Protein AF-A0A355H8L1-F1 (afdb_monomer_lite)

Radius of gyration: 17.01 Å; chains: 1; bounding box: 38×35×44 Å

Foldseek 3Di:
DVVVLVVLVVVLVVLVVQLVVCVVVVVLVSVLVSVLVSLVSVLVSLVVPADPDDDLLSVLQSQLSVLQSVLSNQCSDPDPSPVVSVVSNVSSVVSNVVSCVVDDDDDPDCVVVVVVCVVVVVVVVVVD

Structure (mmCIF, N/CA/C/O backbone):
data_AF-A0A355H8L1-F1
#
_entry.id   AF-A0A355H8L1-F1
#
loop_
_atom_site.group_PDB
_atom_site.id
_atom_site.type_symbol
_atom_site.label_atom_id
_atom_site.label_alt_id
_atom_site.label_comp_id
_atom_site.label_asym_id
_atom_site.label_entity_id
_atom_site.label_seq_id
_atom_site.pdbx_PDB_ins_code
_atom_site.Cartn_x
_atom_site.Cartn_y
_atom_site.Cartn_z
_atom_site.occupancy
_atom_site.B_iso_or_equiv
_atom_site.auth_seq_id
_atom_site.auth_comp_id
_atom_site.auth_asym_id
_atom_site.auth_atom_id
_atom_site.pdbx_PDB_model_num
ATOM 1 N N . MET A 1 1 ? 4.258 -21.591 -8.354 1.00 66.19 1 MET A N 1
ATOM 2 C CA . MET A 1 1 ? 3.829 -20.289 -8.908 1.00 66.19 1 MET A CA 1
ATOM 3 C C . MET A 1 1 ? 2.312 -20.104 -9.027 1.00 66.19 1 MET A C 1
ATOM 5 O O . MET A 1 1 ? 1.761 -19.384 -8.209 1.00 66.19 1 MET A O 1
ATOM 9 N N . LYS A 1 2 ? 1.583 -20.734 -9.973 1.00 79.25 2 LYS A N 1
ATOM 10 C CA . LYS A 1 2 ? 0.127 -20.463 -10.132 1.00 79.25 2 LYS A CA 1
ATOM 11 C C . LYS A 1 2 ? -0.707 -20.802 -8.886 1.00 79.25 2 LYS A C 1
ATOM 13 O O . LYS A 1 2 ? -1.568 -20.020 -8.507 1.00 79.25 2 LYS A O 1
ATOM 18 N N . PHE A 1 3 ? -0.432 -21.936 -8.238 1.00 85.25 3 PHE A N 1
ATOM 19 C CA . PHE A 1 3 ? -1.151 -22.348 -7.026 1.00 85.25 3 PHE A CA 1
ATOM 20 C C . PHE A 1 3 ? -0.877 -21.424 -5.827 1.00 85.25 3 PHE A C 1
ATOM 22 O O . PHE A 1 3 ? -1.809 -21.034 -5.134 1.00 85.25 3 PHE A O 1
ATOM 29 N N . GLU A 1 4 ? 0.378 -21.012 -5.623 1.00 89.19 4 GLU A N 1
ATOM 30 C CA . GLU A 1 4 ? 0.767 -20.090 -4.541 1.00 89.19 4 GLU A CA 1
ATOM 31 C C . GLU A 1 4 ? 0.120 -18.715 -4.707 1.00 89.19 4 GLU A C 1
ATOM 33 O O . GLU A 1 4 ? -0.406 -18.168 -3.744 1.00 89.19 4 GLU A O 1
ATOM 38 N N . ILE A 1 5 ? 0.0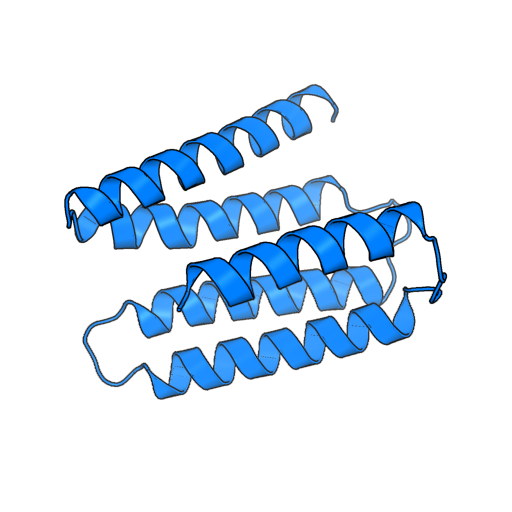77 -18.188 -5.934 1.00 90.81 5 ILE A N 1
ATOM 39 C CA . ILE A 1 5 ? -0.597 -16.921 -6.243 1.00 90.81 5 ILE A CA 1
ATOM 40 C C . ILE A 1 5 ? -2.093 -17.007 -5.939 1.00 90.81 5 ILE A C 1
ATOM 42 O O . ILE A 1 5 ? -2.648 -16.097 -5.323 1.00 90.81 5 ILE A O 1
ATOM 46 N N . VAL A 1 6 ? -2.755 -18.099 -6.336 1.00 93.31 6 VAL A N 1
ATOM 47 C CA . VAL A 1 6 ? -4.181 -18.309 -6.036 1.00 93.31 6 VAL A CA 1
ATOM 48 C C . VAL A 1 6 ? -4.401 -18.393 -4.527 1.00 93.31 6 VAL A C 1
ATOM 50 O O . VAL A 1 6 ? -5.322 -17.759 -4.011 1.00 93.31 6 VAL A O 1
ATOM 53 N N . LEU A 1 7 ? -3.540 -19.111 -3.806 1.00 94.56 7 LEU A N 1
ATOM 54 C CA . LEU A 1 7 ? -3.619 -19.233 -2.354 1.00 94.56 7 LEU A CA 1
ATOM 55 C C . LEU A 1 7 ? -3.433 -17.876 -1.661 1.00 94.56 7 LEU A C 1
ATOM 57 O O . LEU A 1 7 ? -4.256 -17.510 -0.825 1.00 94.56 7 LEU A O 1
ATOM 61 N N . LEU A 1 8 ? -2.405 -17.112 -2.040 1.00 94.25 8 LEU A N 1
ATOM 62 C CA . LEU A 1 8 ? -2.129 -15.778 -1.499 1.00 94.25 8 LEU A CA 1
ATOM 63 C C . LEU A 1 8 ? -3.270 -14.810 -1.794 1.00 94.25 8 LEU A C 1
ATOM 65 O O . LEU A 1 8 ? -3.740 -14.130 -0.890 1.00 94.25 8 LEU A O 1
ATOM 69 N N . THR A 1 9 ? -3.768 -14.794 -3.029 1.00 93.88 9 THR A N 1
ATOM 70 C CA . THR A 1 9 ? -4.904 -13.952 -3.423 1.00 93.88 9 THR A CA 1
ATOM 71 C C . THR A 1 9 ? -6.138 -14.291 -2.588 1.00 93.88 9 THR A C 1
ATOM 73 O O . THR A 1 9 ? -6.761 -13.403 -2.010 1.00 93.88 9 THR A O 1
ATOM 76 N N . THR A 1 10 ? -6.453 -15.581 -2.446 1.00 94.69 10 THR A N 1
ATOM 77 C CA . THR A 1 10 ? -7.573 -16.044 -1.612 1.00 94.69 10 THR A CA 1
ATOM 78 C C . THR A 1 10 ? -7.385 -15.639 -0.149 1.00 94.69 10 THR A C 1
ATOM 80 O O . THR A 1 10 ? -8.328 -15.164 0.481 1.00 94.69 10 THR A O 1
ATOM 83 N N . ALA A 1 11 ? -6.168 -15.763 0.386 1.00 95.38 11 ALA A N 1
ATOM 84 C CA . ALA A 1 11 ? -5.841 -15.356 1.748 1.00 95.38 11 ALA A CA 1
ATOM 85 C C . ALA A 1 11 ? -5.964 -13.836 1.953 1.00 95.38 11 ALA A C 1
ATOM 87 O O . ALA A 1 11 ? -6.493 -13.408 2.978 1.00 95.38 11 ALA A O 1
ATOM 88 N N . ILE A 1 12 ? -5.542 -13.015 0.986 1.00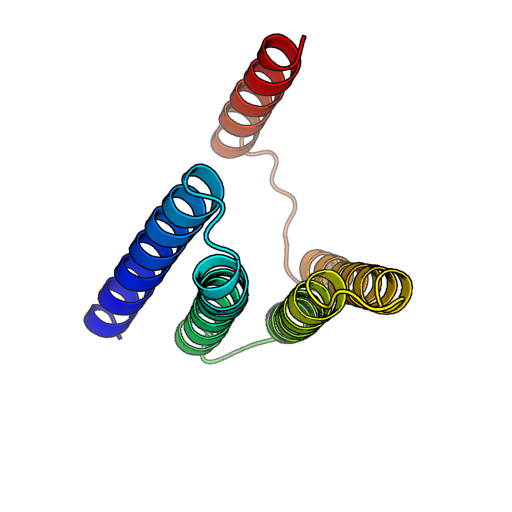 95.25 12 ILE A N 1
ATOM 89 C CA . ILE A 1 12 ? -5.708 -11.553 1.022 1.00 95.25 12 ILE A CA 1
ATOM 90 C C . ILE A 1 12 ? -7.197 -11.196 1.079 1.00 95.25 12 ILE A C 1
ATOM 92 O O . ILE A 1 12 ? -7.617 -10.456 1.965 1.00 95.25 12 ILE A O 1
ATOM 96 N N . PHE A 1 13 ? -8.024 -11.765 0.197 1.00 95.69 13 PHE A N 1
ATOM 97 C CA . PHE A 1 13 ? -9.467 -11.505 0.220 1.00 95.69 13 PHE A CA 1
ATOM 98 C C . PHE A 1 13 ? -10.131 -11.987 1.514 1.00 95.69 13 PHE A C 1
ATOM 100 O O . PHE A 1 13 ? -10.945 -11.266 2.092 1.00 95.69 13 PHE A O 1
ATOM 107 N N . ALA A 1 14 ? -9.764 -13.173 2.004 1.00 95.81 14 ALA A N 1
ATOM 108 C CA . ALA A 1 14 ? -10.299 -13.708 3.251 1.00 95.81 14 ALA A CA 1
ATOM 109 C C . ALA A 1 14 ? -9.917 -12.835 4.457 1.00 95.81 14 ALA A C 1
ATOM 111 O O . ALA A 1 14 ? -10.778 -12.496 5.266 1.00 95.81 14 ALA A O 1
ATOM 112 N N . THR A 1 15 ? -8.650 -12.427 4.568 1.00 95.06 15 THR A N 1
ATOM 113 C CA . THR A 1 15 ? -8.186 -11.546 5.653 1.00 95.06 15 THR A CA 1
ATOM 114 C C . THR A 1 15 ? -8.833 -10.167 5.586 1.00 95.06 15 THR A C 1
ATOM 116 O O . THR A 1 15 ? -9.245 -9.657 6.626 1.00 95.06 15 THR A O 1
ATOM 119 N N . ALA A 1 16 ? -9.020 -9.599 4.391 1.00 92.81 16 ALA A N 1
ATOM 120 C CA . ALA A 1 16 ? -9.740 -8.342 4.208 1.00 92.81 16 ALA A CA 1
ATOM 121 C C . ALA A 1 16 ? -11.214 -8.446 4.645 1.00 92.81 16 ALA A C 1
ATOM 123 O O . ALA A 1 16 ? -11.696 -7.593 5.389 1.00 92.81 16 ALA A O 1
ATOM 124 N N . ALA A 1 17 ? -11.920 -9.512 4.252 1.00 94.62 17 ALA A N 1
ATOM 125 C CA . ALA A 1 17 ? -13.307 -9.740 4.661 1.00 94.62 17 ALA A CA 1
ATOM 126 C C . ALA A 1 17 ? -13.437 -9.931 6.181 1.00 94.62 17 ALA A C 1
ATOM 128 O O . ALA A 1 17 ? -14.321 -9.349 6.811 1.00 94.62 17 ALA A O 1
ATOM 129 N N . LEU A 1 18 ? -12.526 -10.700 6.787 1.00 93.50 18 LEU A N 1
ATOM 130 C CA . LEU A 1 18 ? -12.472 -10.879 8.238 1.00 93.50 18 LEU A CA 1
ATOM 131 C C . LEU A 1 18 ? -12.152 -9.571 8.965 1.00 93.50 18 LEU A C 1
ATOM 133 O O . LEU A 1 18 ? -12.726 -9.323 10.021 1.00 93.50 18 LEU A O 1
ATOM 137 N N . HIS A 1 19 ? -11.270 -8.735 8.412 1.00 92.44 19 HIS A N 1
ATOM 138 C CA . HIS A 1 19 ? -10.944 -7.429 8.980 1.00 92.44 19 HIS A CA 1
ATOM 139 C C . HIS A 1 19 ? -12.172 -6.514 8.995 1.00 92.44 19 HIS A C 1
ATOM 141 O O . HIS A 1 19 ? -12.505 -5.957 10.036 1.00 92.44 19 HIS A O 1
ATOM 147 N N . ILE A 1 20 ? -12.894 -6.423 7.874 1.00 92.50 20 ILE A N 1
ATOM 148 C CA . ILE A 1 20 ? -14.142 -5.651 7.778 1.00 92.50 20 ILE A CA 1
ATOM 149 C C . ILE A 1 20 ? -15.170 -6.167 8.793 1.00 92.50 20 ILE A C 1
ATOM 151 O O . ILE A 1 20 ? -15.789 -5.387 9.509 1.00 92.50 20 ILE A O 1
ATOM 155 N N . HIS A 1 21 ? -15.327 -7.486 8.906 1.00 94.00 21 HIS A N 1
ATOM 156 C CA . HIS A 1 21 ? -16.223 -8.086 9.896 1.00 94.00 21 HIS A CA 1
ATOM 157 C C . HIS A 1 21 ? -15.805 -7.788 11.344 1.00 94.00 21 HIS A C 1
ATOM 159 O O . HIS A 1 21 ? -16.663 -7.573 12.198 1.00 94.00 21 HIS A O 1
ATOM 165 N N . ALA A 1 22 ? -14.501 -7.762 11.632 1.00 92.25 22 ALA A N 1
ATOM 166 C CA . ALA A 1 22 ? -13.971 -7.407 12.946 1.00 92.25 22 ALA A CA 1
ATOM 167 C C . ALA A 1 22 ? -14.216 -5.929 13.291 1.00 92.25 22 ALA A C 1
ATOM 169 O O . ALA A 1 22 ? -14.545 -5.642 14.440 1.00 92.25 22 ALA A O 1
ATOM 170 N N . GLU A 1 23 ? -14.125 -5.026 12.309 1.00 90.94 23 GLU A N 1
ATOM 171 C CA . GLU A 1 23 ? -14.506 -3.612 12.448 1.00 90.94 23 GLU A CA 1
ATOM 172 C C . GLU A 1 23 ? -15.993 -3.466 12.795 1.00 90.94 23 GLU A C 1
ATOM 174 O O . GLU A 1 23 ? -16.330 -2.800 13.769 1.00 90.94 23 GLU A O 1
ATOM 179 N N . TYR A 1 24 ? -16.889 -4.176 12.096 1.00 92.38 24 TYR A N 1
ATOM 180 C CA . TYR A 1 24 ? -18.325 -4.168 12.423 1.00 92.38 24 TYR A CA 1
ATOM 181 C C . TYR A 1 24 ? -18.645 -4.682 13.832 1.00 92.38 24 TYR A C 1
ATOM 183 O O . TYR A 1 24 ? -19.663 -4.302 14.408 1.00 92.38 24 TYR A O 1
ATOM 191 N N . LYS A 1 25 ? -17.810 -5.571 14.379 1.00 92.31 25 LYS A N 1
ATOM 192 C CA . LYS A 1 25 ? -17.947 -6.096 15.745 1.00 92.31 25 LYS A CA 1
ATOM 193 C C . LYS A 1 25 ? -17.150 -5.312 16.791 1.00 92.31 25 LYS A C 1
ATOM 195 O O . LYS A 1 25 ? -17.185 -5.688 17.958 1.00 92.31 25 LYS A O 1
ATOM 200 N N . GLU A 1 26 ? -16.424 -4.271 16.383 1.00 88.19 26 GLU A N 1
ATOM 201 C CA . GLU A 1 26 ? -15.529 -3.470 17.230 1.00 88.19 26 GLU A CA 1
ATOM 202 C C . GLU A 1 26 ? -14.467 -4.305 17.987 1.00 88.19 26 GLU A C 1
ATOM 204 O O . GLU A 1 26 ? -13.974 -3.937 19.060 1.00 88.19 26 GLU A O 1
ATOM 209 N N . GLU A 1 27 ? -14.065 -5.443 17.415 1.00 90.50 27 GLU A N 1
ATOM 210 C CA . GLU A 1 27 ? -13.131 -6.396 18.021 1.00 90.50 27 GLU A CA 1
ATOM 211 C C . GLU A 1 27 ? -11.679 -5.922 17.860 1.00 90.50 27 GLU A C 1
ATOM 213 O O . GLU A 1 27 ? -10.923 -6.395 17.004 1.00 90.50 27 GLU A O 1
ATOM 218 N N . LYS A 1 28 ? -11.256 -4.987 18.720 1.00 86.81 28 LYS A N 1
ATOM 219 C CA . LYS A 1 28 ? -9.950 -4.301 18.641 1.00 86.81 28 LYS A CA 1
ATOM 220 C C . LYS A 1 28 ? -8.758 -5.242 18.455 1.00 86.81 28 LYS A C 1
ATOM 222 O O . LYS A 1 28 ? -7.860 -4.946 17.679 1.00 86.81 28 LYS A O 1
ATOM 227 N N . ARG A 1 29 ? -8.733 -6.398 19.125 1.00 87.38 29 ARG A N 1
ATOM 228 C CA . ARG A 1 29 ? -7.620 -7.359 18.986 1.00 87.38 29 ARG A CA 1
ATOM 229 C C . ARG A 1 29 ? -7.507 -7.922 17.571 1.00 87.38 29 ARG A C 1
ATOM 231 O O . ARG A 1 29 ? -6.400 -8.043 17.055 1.00 87.38 29 ARG A O 1
ATOM 238 N N . LEU A 1 30 ? -8.641 -8.260 16.958 1.00 88.06 30 LEU A N 1
ATOM 239 C CA . LEU A 1 30 ? -8.682 -8.794 15.600 1.00 88.06 30 LEU A CA 1
ATOM 240 C C . LEU A 1 30 ? -8.322 -7.715 14.585 1.00 88.06 30 LEU A C 1
ATOM 242 O O . LEU A 1 30 ? -7.556 -7.998 13.674 1.00 88.06 30 LEU A O 1
ATOM 246 N N . ILE A 1 31 ? -8.781 -6.480 14.781 1.00 89.19 31 ILE A N 1
ATOM 247 C CA . ILE A 1 31 ? -8.434 -5.336 13.925 1.00 89.19 31 ILE A CA 1
ATOM 248 C C . ILE A 1 31 ? -6.914 -5.113 13.905 1.00 89.19 31 ILE A C 1
ATOM 250 O O . ILE A 1 31 ? -6.300 -5.086 12.838 1.00 89.19 31 ILE A O 1
ATOM 254 N N . TYR A 1 32 ? -6.283 -5.056 15.084 1.00 88.69 32 TYR A N 1
ATOM 255 C CA . TYR A 1 32 ? -4.836 -4.834 15.214 1.00 88.69 32 TYR A CA 1
ATOM 256 C C . TYR A 1 32 ? -3.986 -5.953 14.603 1.00 88.69 32 TYR A C 1
ATOM 258 O O . TYR A 1 32 ? -2.831 -5.720 14.261 1.00 88.69 32 TYR A O 1
ATOM 266 N N . PHE A 1 33 ? -4.527 -7.165 14.482 1.00 90.56 33 PHE A N 1
ATOM 267 C CA . PHE A 1 33 ? -3.819 -8.293 13.884 1.00 90.56 33 PHE A CA 1
ATOM 268 C C . PHE A 1 33 ? -4.098 -8.430 12.384 1.00 90.56 33 PHE A C 1
ATOM 270 O O . PHE A 1 33 ? -3.174 -8.564 11.584 1.00 90.56 33 PHE A O 1
ATOM 277 N N . LEU A 1 34 ? -5.371 -8.381 11.992 1.00 91.31 34 LEU A N 1
ATOM 278 C CA . LEU A 1 34 ? -5.807 -8.610 10.617 1.00 91.31 34 LEU A CA 1
ATOM 279 C C . LEU A 1 34 ? -5.352 -7.490 9.684 1.00 91.31 34 LEU A C 1
ATOM 281 O O . LEU A 1 34 ? -5.016 -7.773 8.536 1.00 91.31 34 LEU A O 1
ATOM 285 N N . LYS A 1 35 ? -5.289 -6.243 10.164 1.00 88.94 35 LYS A N 1
ATOM 286 C CA . LYS A 1 35 ? -4.909 -5.112 9.317 1.00 88.94 35 LYS A CA 1
ATOM 287 C C . LYS A 1 35 ? -3.435 -5.161 8.880 1.00 88.94 35 LYS A C 1
ATOM 289 O O . LYS A 1 35 ? -3.197 -5.148 7.671 1.00 88.94 35 LYS A O 1
ATOM 294 N N . PRO A 1 36 ? -2.439 -5.334 9.776 1.00 91.50 36 PRO A N 1
ATOM 295 C CA . PRO A 1 36 ? -1.056 -5.555 9.350 1.00 91.50 36 PRO A CA 1
ATOM 296 C C . PRO A 1 36 ? -0.870 -6.868 8.583 1.00 91.50 36 PRO A C 1
ATOM 298 O O . PRO A 1 36 ? -0.065 -6.918 7.655 1.00 91.50 36 PRO A O 1
ATOM 301 N N . LEU A 1 37 ? -1.617 -7.925 8.930 1.00 92.88 37 LEU A N 1
ATOM 302 C CA . LEU A 1 37 ? -1.542 -9.208 8.229 1.00 92.88 37 LEU A CA 1
ATOM 303 C C . LEU A 1 37 ? -1.957 -9.080 6.760 1.00 92.88 37 LEU A C 1
ATOM 305 O O . LEU A 1 37 ? -1.248 -9.578 5.890 1.00 92.88 37 LEU A O 1
ATOM 309 N N . ALA A 1 38 ? -3.065 -8.393 6.474 1.00 93.56 38 ALA A N 1
ATOM 310 C CA . ALA A 1 38 ? -3.519 -8.165 5.105 1.00 93.56 38 ALA A CA 1
ATOM 311 C C . ALA A 1 38 ? -2.448 -7.429 4.281 1.00 93.56 38 ALA A C 1
ATOM 313 O O . ALA A 1 38 ? -2.117 -7.850 3.172 1.00 93.56 38 ALA A O 1
ATOM 314 N N . MET A 1 39 ? -1.834 -6.391 4.854 1.00 94.56 39 MET A N 1
ATOM 315 C CA . MET A 1 39 ? -0.760 -5.643 4.196 1.00 94.56 39 MET A CA 1
ATOM 316 C C . MET A 1 39 ? 0.518 -6.471 3.997 1.00 94.56 39 MET A C 1
ATOM 318 O O . MET A 1 39 ? 1.144 -6.393 2.939 1.00 94.56 39 MET A O 1
ATOM 322 N N . LEU A 1 40 ? 0.888 -7.315 4.964 1.00 95.19 40 LEU A N 1
ATOM 323 C CA . LEU A 1 40 ? 2.008 -8.249 4.824 1.00 95.19 40 LEU A CA 1
ATOM 324 C C . LEU A 1 40 ? 1.760 -9.280 3.720 1.00 95.19 40 LEU A C 1
ATOM 326 O O . LEU A 1 40 ? 2.671 -9.568 2.948 1.00 95.19 40 LEU A O 1
ATOM 330 N N . LEU A 1 41 ? 0.540 -9.811 3.603 1.00 95.25 41 LEU A N 1
ATOM 331 C CA . LEU A 1 41 ? 0.188 -10.735 2.523 1.00 95.25 41 LEU A CA 1
ATOM 332 C C . LEU A 1 41 ? 0.306 -10.067 1.148 1.00 95.25 41 LEU A C 1
ATOM 334 O O . LEU A 1 41 ? 0.821 -10.688 0.220 1.00 95.25 41 LEU A O 1
ATOM 338 N N . ILE A 1 42 ? -0.099 -8.799 1.021 1.00 95.00 42 ILE A N 1
ATOM 339 C CA . ILE A 1 42 ? 0.083 -8.018 -0.213 1.00 95.00 42 ILE A CA 1
ATOM 340 C C . ILE A 1 42 ? 1.574 -7.822 -0.519 1.00 95.00 42 ILE A C 1
ATOM 342 O O . ILE A 1 42 ? 1.990 -7.992 -1.664 1.00 95.00 42 ILE A O 1
ATOM 346 N N . PHE A 1 43 ? 2.399 -7.523 0.486 1.00 95.75 43 PHE A N 1
ATOM 347 C CA . PHE A 1 43 ? 3.848 -7.406 0.305 1.00 95.75 43 PHE A CA 1
ATOM 348 C C . PHE A 1 43 ? 4.481 -8.727 -0.163 1.00 95.75 43 PHE A C 1
ATOM 350 O O . PHE A 1 43 ? 5.235 -8.742 -1.135 1.00 95.75 43 PHE A O 1
ATOM 357 N N . VAL A 1 44 ? 4.124 -9.850 0.468 1.00 95.44 44 VAL A N 1
ATOM 358 C CA . VAL A 1 44 ? 4.581 -11.191 0.065 1.00 95.44 44 VAL A CA 1
ATOM 359 C C . VAL A 1 44 ? 4.111 -11.531 -1.348 1.00 95.44 44 VAL A C 1
ATOM 361 O O . VAL A 1 44 ? 4.886 -12.075 -2.133 1.00 95.44 44 VAL A O 1
ATOM 364 N N . MET A 1 45 ? 2.873 -11.185 -1.703 1.00 94.62 45 MET A N 1
ATOM 365 C CA . MET A 1 45 ? 2.367 -11.331 -3.066 1.00 94.62 45 MET A CA 1
ATOM 366 C C . MET A 1 45 ? 3.226 -10.535 -4.052 1.00 94.62 45 MET A C 1
ATOM 368 O O . MET A 1 45 ? 3.647 -11.095 -5.059 1.00 94.62 45 MET A O 1
ATOM 372 N N . GLY A 1 46 ? 3.569 -9.286 -3.723 1.00 92.56 46 GLY A N 1
ATOM 373 C CA . GLY A 1 46 ? 4.488 -8.452 -4.501 1.00 92.56 46 GLY A CA 1
ATOM 374 C C . GLY A 1 46 ? 5.843 -9.118 -4.745 1.00 92.56 46 GLY A C 1
ATOM 375 O O . GLY A 1 46 ? 6.320 -9.127 -5.875 1.00 92.56 46 GLY A O 1
ATOM 376 N N . LEU A 1 47 ? 6.427 -9.749 -3.720 1.00 93.31 47 LEU A N 1
ATOM 377 C CA . LEU A 1 47 ? 7.679 -10.501 -3.857 1.00 93.31 47 LEU A CA 1
ATOM 378 C C . LEU A 1 47 ? 7.544 -11.735 -4.766 1.00 93.31 47 LEU A C 1
ATOM 380 O O . LEU A 1 47 ? 8.476 -12.059 -5.493 1.00 93.31 47 LEU A O 1
ATOM 384 N N . ASN A 1 48 ? 6.397 -12.419 -4.741 1.00 91.69 48 ASN A N 1
ATOM 385 C CA . ASN A 1 48 ? 6.159 -13.627 -5.544 1.00 91.69 48 ASN A CA 1
ATOM 386 C C . ASN A 1 48 ? 5.920 -13.336 -7.031 1.00 91.69 48 ASN A C 1
ATOM 388 O O . ASN A 1 48 ? 6.093 -14.228 -7.859 1.00 91.69 48 ASN A O 1
ATOM 392 N N . VAL A 1 49 ? 5.487 -12.119 -7.368 1.00 90.69 49 VAL A N 1
ATOM 393 C CA . VAL A 1 49 ? 5.209 -11.704 -8.752 1.00 90.69 49 VAL A CA 1
ATOM 394 C C . VAL A 1 49 ? 6.312 -10.833 -9.350 1.00 90.69 49 VAL A C 1
ATOM 396 O O . VAL A 1 49 ? 6.128 -10.288 -10.438 1.00 90.69 49 VAL A O 1
ATOM 399 N N . LEU A 1 50 ? 7.449 -10.694 -8.659 1.00 91.12 50 LEU A N 1
ATOM 400 C CA . LEU A 1 50 ? 8.613 -10.002 -9.201 1.00 91.12 50 LEU A CA 1
ATOM 401 C C . LEU A 1 50 ? 9.065 -10.679 -10.510 1.00 91.12 50 LEU A C 1
ATOM 403 O O . LEU A 1 50 ? 9.253 -11.898 -10.528 1.00 91.12 50 LEU A O 1
ATOM 407 N N . PRO A 1 51 ? 9.250 -9.915 -11.599 1.00 89.12 51 PRO A N 1
ATOM 408 C CA . PRO A 1 51 ? 9.843 -10.441 -12.823 1.00 89.12 51 PRO A CA 1
ATOM 409 C C . PRO A 1 51 ? 11.327 -10.778 -12.615 1.00 89.12 51 PRO A C 1
ATOM 411 O O . PRO A 1 51 ? 11.971 -10.248 -11.710 1.00 89.12 51 PRO A O 1
ATOM 414 N N . GLU A 1 52 ? 11.881 -11.626 -13.490 1.00 87.06 52 GLU A N 1
ATOM 415 C CA . GLU A 1 52 ? 13.316 -11.966 -13.480 1.00 87.06 52 GLU A CA 1
ATOM 416 C C . GLU A 1 52 ? 14.199 -10.716 -13.627 1.00 87.06 52 GLU A C 1
ATOM 418 O O . GLU A 1 52 ? 15.209 -10.580 -12.939 1.00 87.06 52 GLU A O 1
ATOM 423 N N . GLU A 1 53 ? 13.769 -9.764 -14.461 1.00 88.50 53 GLU A N 1
ATOM 424 C CA . GLU A 1 53 ? 14.370 -8.437 -14.572 1.00 88.50 53 GLU A CA 1
ATOM 425 C C . GLU A 1 53 ? 13.494 -7.393 -13.874 1.00 88.50 53 GLU A C 1
ATOM 427 O O . GLU A 1 53 ? 12.451 -6.979 -14.385 1.00 88.50 53 GLU A O 1
ATOM 432 N N . PHE A 1 54 ? 13.927 -6.934 -12.700 1.00 89.81 54 PHE A N 1
ATOM 433 C CA . PHE A 1 54 ? 13.234 -5.894 -11.948 1.00 89.81 54 PHE A CA 1
ATOM 434 C C . PHE A 1 54 ? 14.056 -4.598 -11.901 1.00 89.81 54 PHE A C 1
ATOM 436 O O . PHE A 1 54 ? 15.237 -4.585 -11.569 1.00 89.81 54 PHE A O 1
ATOM 443 N N . GLY A 1 55 ? 13.410 -3.478 -12.236 1.00 92.06 55 GLY A N 1
ATOM 444 C CA . GLY A 1 55 ? 13.987 -2.134 -12.124 1.00 92.06 55 GLY A CA 1
ATOM 445 C C . GLY A 1 55 ? 13.535 -1.353 -10.885 1.00 92.06 55 GLY A C 1
ATOM 446 O O . GLY A 1 55 ? 12.850 -1.876 -10.002 1.00 92.06 55 GLY A O 1
ATOM 447 N N . TRP A 1 56 ? 13.863 -0.056 -10.872 1.00 94.44 56 TRP A N 1
ATOM 448 C CA . TRP A 1 56 ? 13.504 0.883 -9.800 1.00 94.44 56 TRP A CA 1
ATOM 449 C C . TRP A 1 56 ? 12.007 0.887 -9.468 1.00 94.44 56 TRP A C 1
ATOM 451 O O . TRP A 1 56 ? 11.660 0.913 -8.292 1.00 94.44 56 TRP A O 1
ATOM 461 N N . TYR A 1 57 ? 11.134 0.774 -10.476 1.00 93.56 57 TYR A N 1
ATOM 462 C CA . TYR A 1 57 ? 9.683 0.650 -10.307 1.00 93.56 57 TYR A CA 1
ATOM 463 C C . TYR A 1 57 ? 9.302 -0.370 -9.220 1.00 93.56 57 TYR A C 1
ATOM 465 O O . TYR A 1 57 ? 8.649 -0.016 -8.241 1.00 93.56 57 TYR A O 1
ATOM 473 N N . HIS A 1 58 ? 9.768 -1.615 -9.340 1.00 94.12 58 HIS A N 1
ATOM 474 C CA . HIS A 1 58 ? 9.401 -2.697 -8.423 1.00 94.12 58 HIS A CA 1
ATOM 475 C C . HIS A 1 58 ? 9.974 -2.479 -7.020 1.00 94.12 58 HIS A C 1
ATOM 477 O O . HIS A 1 58 ? 9.283 -2.681 -6.023 1.00 94.12 58 HIS A O 1
ATOM 483 N N . ILE A 1 59 ? 11.231 -2.032 -6.944 1.00 95.00 59 ILE A N 1
ATOM 484 C CA . ILE A 1 59 ? 11.923 -1.767 -5.678 1.00 95.00 59 ILE A CA 1
ATOM 485 C C . ILE A 1 59 ? 11.206 -0.650 -4.916 1.00 95.00 59 ILE A C 1
ATOM 487 O O . ILE A 1 59 ? 10.909 -0.798 -3.732 1.00 95.00 59 ILE A O 1
ATOM 491 N N . ALA A 1 60 ? 10.878 0.446 -5.600 1.00 96.31 60 ALA A N 1
ATOM 492 C CA . ALA A 1 60 ? 10.183 1.578 -5.012 1.00 96.31 60 ALA A CA 1
ATOM 493 C C . ALA A 1 60 ? 8.781 1.186 -4.516 1.00 96.31 60 ALA A C 1
ATOM 495 O O . ALA A 1 60 ? 8.402 1.571 -3.411 1.00 96.31 60 ALA A O 1
ATOM 496 N N . LEU A 1 61 ? 8.039 0.354 -5.260 1.00 95.31 61 LEU A N 1
ATOM 497 C CA . LEU A 1 61 ? 6.755 -0.178 -4.791 1.00 95.31 61 LEU A CA 1
ATOM 498 C C . LEU A 1 61 ? 6.904 -1.032 -3.523 1.00 95.31 61 LEU A C 1
ATOM 500 O O . LEU A 1 61 ? 6.158 -0.840 -2.566 1.00 95.31 61 LEU A O 1
ATOM 504 N N . LEU A 1 62 ? 7.881 -1.938 -3.468 1.00 96.44 62 LEU A N 1
ATOM 505 C CA . LEU A 1 62 ? 8.102 -2.777 -2.285 1.00 96.44 62 LEU A CA 1
ATOM 506 C C . LEU A 1 62 ? 8.518 -1.954 -1.058 1.00 96.44 62 LEU A C 1
ATOM 508 O O . LEU A 1 62 ? 8.014 -2.190 0.040 1.00 96.44 62 LEU A O 1
ATOM 512 N N . ILE A 1 63 ? 9.384 -0.954 -1.237 1.00 97.06 63 ILE A N 1
ATOM 513 C CA . ILE A 1 63 ? 9.764 -0.031 -0.159 1.00 97.06 63 ILE A CA 1
ATOM 514 C C . ILE A 1 63 ? 8.545 0.776 0.306 1.00 97.06 63 ILE A C 1
ATOM 516 O O . ILE A 1 63 ? 8.305 0.885 1.509 1.00 97.06 63 ILE A O 1
ATOM 520 N N . GLY A 1 64 ? 7.734 1.295 -0.620 1.00 96.94 64 GLY A N 1
ATOM 521 C CA . GLY A 1 64 ? 6.505 2.015 -0.286 1.00 96.94 64 GLY A CA 1
ATOM 522 C C . GLY A 1 64 ? 5.510 1.161 0.509 1.00 96.94 64 GLY A C 1
ATOM 523 O O . GLY A 1 64 ? 4.916 1.642 1.480 1.00 96.94 64 GLY A O 1
ATOM 524 N N . LEU A 1 65 ? 5.394 -0.128 0.171 1.00 96.06 65 LEU A N 1
ATOM 525 C CA . LEU A 1 65 ? 4.588 -1.112 0.903 1.00 96.06 65 LEU A CA 1
ATOM 526 C C . LEU A 1 65 ? 5.092 -1.314 2.335 1.00 96.06 65 LEU A C 1
ATOM 528 O O . LEU A 1 65 ? 4.286 -1.312 3.264 1.00 96.06 65 LEU A O 1
ATOM 532 N N . LEU A 1 66 ? 6.409 -1.416 2.541 1.00 96.56 66 LEU A N 1
ATOM 533 C CA . LEU A 1 66 ? 6.997 -1.525 3.883 1.00 96.56 66 LEU A CA 1
ATOM 534 C C . LEU A 1 66 ? 6.688 -0.296 4.747 1.00 96.56 66 LEU A C 1
ATOM 536 O O . LEU A 1 66 ? 6.277 -0.441 5.900 1.00 96.56 66 LEU A O 1
ATOM 540 N N . PHE A 1 67 ? 6.818 0.908 4.185 1.00 96.81 67 PHE A N 1
ATOM 541 C CA . PHE A 1 67 ? 6.435 2.146 4.870 1.00 96.81 67 PHE A CA 1
ATOM 542 C C . PHE A 1 67 ? 4.931 2.208 5.170 1.00 96.81 67 PHE A C 1
ATOM 544 O O . PHE A 1 67 ? 4.535 2.735 6.211 1.00 96.81 67 PHE A O 1
ATOM 551 N N . SER A 1 68 ? 4.092 1.642 4.302 1.00 95.25 68 SER A N 1
ATOM 552 C CA . SER A 1 68 ? 2.642 1.570 4.518 1.00 95.25 68 SER A CA 1
ATOM 553 C C . SER A 1 68 ? 2.293 0.622 5.672 1.00 95.25 68 SER A C 1
ATOM 555 O O . SER A 1 68 ? 1.528 1.000 6.555 1.00 95.25 68 SER A O 1
ATOM 557 N N . ILE A 1 69 ? 2.927 -0.557 5.741 1.00 94.75 69 ILE A N 1
ATOM 558 C CA . ILE A 1 69 ? 2.784 -1.498 6.868 1.00 94.75 69 ILE A CA 1
ATOM 559 C C . ILE A 1 69 ? 3.218 -0.834 8.181 1.00 94.75 69 ILE A C 1
ATOM 561 O O . ILE A 1 69 ? 2.503 -0.897 9.182 1.00 94.75 69 ILE A O 1
ATOM 565 N N . GLY A 1 70 ? 4.381 -0.173 8.180 1.00 93.12 70 GLY A N 1
ATOM 566 C CA . GLY A 1 70 ? 4.877 0.557 9.348 1.00 93.12 70 GLY A CA 1
ATOM 567 C C . GLY A 1 70 ? 3.937 1.687 9.775 1.00 93.12 70 GLY A C 1
ATOM 568 O O . GLY A 1 70 ? 3.689 1.866 10.968 1.00 93.12 70 GLY A O 1
ATOM 569 N N . GLY A 1 71 ? 3.365 2.401 8.802 1.00 92.94 71 GLY A N 1
ATOM 570 C CA . GLY A 1 71 ? 2.371 3.446 9.022 1.00 92.94 71 GLY A CA 1
ATOM 571 C C . GLY A 1 71 ? 1.102 2.910 9.679 1.00 92.94 71 GLY A C 1
ATOM 572 O O . GLY A 1 71 ? 0.664 3.459 10.688 1.00 92.94 71 GLY A O 1
ATOM 573 N N . ASP A 1 72 ? 0.558 1.804 9.169 1.00 92.12 72 ASP A N 1
ATOM 574 C CA . ASP A 1 72 ? -0.629 1.150 9.725 1.00 92.12 72 ASP A CA 1
ATOM 575 C C . ASP A 1 72 ? -0.422 0.732 11.184 1.00 92.12 72 ASP A C 1
ATOM 577 O O . ASP A 1 72 ? -1.251 1.046 12.040 1.00 92.12 72 ASP A O 1
ATOM 581 N N . VAL A 1 73 ? 0.708 0.090 11.493 1.00 91.25 73 VAL A N 1
ATOM 582 C CA . VAL A 1 73 ? 1.044 -0.322 12.865 1.00 91.25 73 VAL A CA 1
ATOM 583 C C . VAL A 1 73 ? 1.216 0.891 13.786 1.00 91.25 73 VAL A C 1
ATOM 585 O O . VAL A 1 73 ? 0.764 0.867 14.934 1.00 91.25 73 VAL A O 1
ATOM 588 N N . ALA A 1 74 ? 1.846 1.965 13.302 1.00 90.75 74 ALA A N 1
ATOM 589 C CA . ALA A 1 74 ? 2.048 3.184 14.080 1.00 90.75 74 ALA A CA 1
ATOM 590 C C . ALA A 1 74 ? 0.730 3.916 14.381 1.00 90.75 74 ALA A C 1
ATOM 592 O O . ALA A 1 74 ? 0.552 4.371 15.509 1.00 90.75 74 ALA A O 1
ATOM 593 N N . LEU A 1 75 ? -0.195 3.989 13.415 1.00 87.88 75 LEU A N 1
ATOM 594 C CA . LEU A 1 75 ? -1.513 4.613 13.590 1.00 87.88 75 LEU A CA 1
ATOM 595 C C . LEU A 1 75 ? -2.440 3.814 14.508 1.00 87.88 75 LEU A C 1
ATOM 597 O O . LEU A 1 75 ? -3.299 4.399 15.161 1.00 87.88 75 LEU A O 1
ATOM 601 N N . MET A 1 76 ? -2.288 2.489 14.557 1.00 85.12 76 MET A N 1
ATOM 602 C CA . MET A 1 76 ? -3.078 1.661 15.466 1.00 85.12 76 MET A CA 1
ATOM 603 C C . MET A 1 76 ? -2.681 1.872 16.919 1.00 85.12 76 MET A C 1
ATOM 605 O O . MET A 1 76 ? -3.522 1.720 17.792 1.00 85.12 76 MET A O 1
ATOM 609 N N . TRP A 1 77 ? -1.420 2.189 17.214 1.00 81.75 77 TRP A N 1
ATOM 610 C CA . TRP A 1 77 ? -0.977 2.249 18.601 1.00 81.75 77 TRP A CA 1
ATOM 611 C C . TRP A 1 77 ? -1.670 3.401 19.355 1.00 81.75 77 TRP A C 1
ATOM 613 O O . TRP A 1 77 ? -1.596 4.538 18.901 1.00 81.75 77 TRP A O 1
ATOM 623 N N . PRO A 1 78 ? -2.259 3.165 20.544 1.00 67.62 78 PRO A N 1
ATOM 624 C CA . PRO A 1 78 ? -3.030 4.179 21.278 1.00 67.62 78 PRO A CA 1
ATOM 625 C C . PRO A 1 78 ? -2.209 5.343 21.873 1.00 67.62 78 PRO A C 1
ATOM 627 O O . PRO A 1 78 ? -2.757 6.181 22.579 1.00 67.62 78 PRO A O 1
ATOM 630 N N . SER A 1 79 ? -0.898 5.395 21.627 1.00 69.00 79 SER A N 1
ATOM 631 C CA . SER A 1 79 ? -0.011 6.501 22.025 1.00 69.00 79 SER A CA 1
ATOM 632 C C . SER A 1 79 ? 0.126 7.528 20.891 1.00 69.00 79 SER A C 1
ATOM 634 O O . SER A 1 79 ? -0.237 7.209 19.767 1.00 69.00 79 SER A O 1
ATOM 636 N N . ASP A 1 80 ? 0.765 8.681 21.127 1.00 74.06 80 ASP A N 1
ATOM 637 C CA . ASP A 1 80 ? 1.025 9.785 20.166 1.00 74.06 80 ASP A CA 1
ATOM 638 C C . ASP A 1 80 ? 1.901 9.441 18.927 1.00 74.06 80 ASP A C 1
ATOM 640 O O . ASP A 1 80 ? 2.668 10.255 18.416 1.00 74.06 80 ASP A O 1
ATOM 644 N N . LYS A 1 81 ? 1.806 8.224 18.386 1.00 85.56 81 LYS A N 1
ATOM 645 C CA . LYS A 1 81 ? 2.491 7.772 17.166 1.00 85.56 81 LYS A CA 1
ATOM 646 C C . LYS A 1 81 ? 1.718 8.111 15.894 1.00 85.56 81 LYS A C 1
ATOM 648 O O . LYS A 1 81 ? 2.139 7.715 14.810 1.00 85.56 81 LYS A O 1
ATOM 653 N N . PHE A 1 82 ? 0.640 8.887 16.002 1.00 88.56 82 PHE A N 1
ATOM 654 C CA . PHE A 1 82 ? -0.119 9.359 14.848 1.00 88.56 82 PHE A CA 1
ATOM 655 C C . PHE A 1 82 ? 0.780 10.080 13.832 1.00 88.56 82 PHE A C 1
ATOM 657 O O . PHE A 1 82 ? 0.779 9.741 12.650 1.00 88.56 82 PHE A O 1
ATOM 664 N N . LEU A 1 83 ? 1.619 11.014 14.302 1.00 92.62 83 LEU A N 1
ATOM 665 C CA . LEU A 1 83 ? 2.561 11.740 13.446 1.00 92.62 83 LEU A CA 1
ATOM 666 C C . LEU A 1 83 ? 3.565 10.795 12.771 1.00 92.62 83 LEU A C 1
ATOM 668 O O . LEU A 1 83 ? 3.851 10.946 11.587 1.00 92.62 83 LEU A O 1
ATOM 672 N N . LEU A 1 84 ? 4.069 9.802 13.509 1.00 93.38 84 LEU A N 1
ATOM 673 C CA . LEU A 1 84 ? 4.988 8.801 12.967 1.00 93.38 84 LEU A CA 1
ATOM 674 C C . LEU A 1 84 ? 4.320 7.991 11.849 1.00 93.38 84 LEU A C 1
ATOM 676 O O . LEU A 1 84 ? 4.919 7.799 10.792 1.00 93.38 84 LEU A O 1
ATOM 680 N N . GLY A 1 85 ? 3.073 7.563 12.059 1.00 93.88 85 GLY A N 1
ATOM 681 C CA . GLY A 1 85 ? 2.293 6.865 11.044 1.00 93.88 85 GLY A CA 1
ATOM 682 C C . GLY A 1 85 ? 2.072 7.722 9.801 1.00 93.88 85 GLY A C 1
ATOM 683 O O . GLY A 1 85 ? 2.324 7.263 8.689 1.00 93.88 85 GLY A O 1
ATOM 684 N N . LEU A 1 86 ? 1.703 8.992 9.984 1.00 93.12 86 LEU A N 1
ATOM 685 C CA . LEU A 1 86 ? 1.496 9.942 8.891 1.00 93.12 86 LEU A CA 1
ATOM 686 C C . LEU A 1 86 ? 2.768 10.167 8.059 1.00 93.12 86 LEU A C 1
ATOM 688 O O . LEU A 1 86 ? 2.723 10.097 6.832 1.00 93.12 86 LEU A O 1
ATOM 692 N N . VAL A 1 87 ? 3.911 10.392 8.713 1.00 95.88 87 VAL A N 1
ATOM 693 C CA . VAL A 1 87 ? 5.207 10.565 8.033 1.00 95.88 87 VAL A CA 1
ATOM 694 C C . VAL A 1 87 ? 5.621 9.283 7.305 1.00 95.88 87 VAL A C 1
ATOM 696 O O . VAL A 1 87 ? 6.127 9.354 6.183 1.00 95.88 87 VAL A O 1
ATOM 699 N N . SER A 1 88 ? 5.365 8.112 7.899 1.00 95.94 88 SER A N 1
ATOM 700 C CA . SER A 1 88 ? 5.625 6.815 7.267 1.00 95.94 88 SER A CA 1
ATOM 701 C C . SER A 1 88 ? 4.808 6.653 5.987 1.00 95.94 88 SER A C 1
ATOM 703 O O . SER A 1 88 ? 5.371 6.375 4.930 1.00 95.94 88 SER A O 1
ATOM 705 N N . PHE A 1 8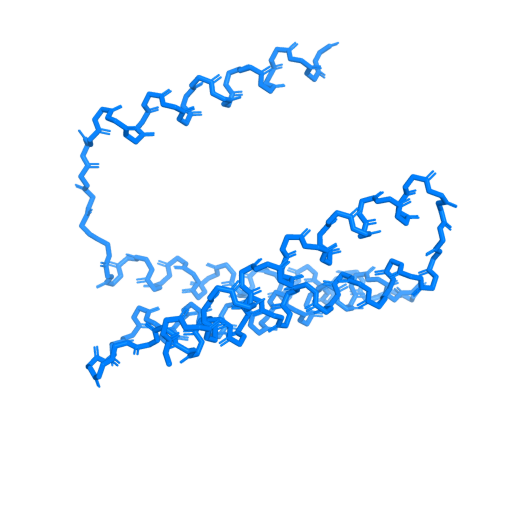9 ? 3.500 6.921 6.040 1.00 95.56 89 PHE A N 1
ATOM 706 C CA . PHE A 1 89 ? 2.643 6.878 4.856 1.00 95.56 89 PHE A CA 1
ATOM 707 C C . PHE A 1 89 ? 3.088 7.862 3.783 1.00 95.56 89 PHE A C 1
ATOM 709 O O . PHE A 1 89 ? 3.188 7.472 2.621 1.00 95.56 89 PHE A O 1
ATOM 716 N N . LEU A 1 90 ? 3.389 9.109 4.148 1.00 96.81 90 LEU A N 1
ATOM 717 C CA . LEU A 1 90 ? 3.851 10.114 3.194 1.00 96.81 90 LEU A CA 1
ATOM 718 C C . LEU A 1 90 ? 5.141 9.665 2.497 1.00 96.81 90 LEU A C 1
ATOM 720 O O . LEU A 1 90 ? 5.246 9.749 1.276 1.00 96.81 90 LEU A O 1
ATOM 724 N N . THR A 1 91 ? 6.089 9.125 3.261 1.00 97.50 91 THR A N 1
ATOM 725 C CA . THR A 1 91 ? 7.342 8.585 2.720 1.00 97.50 91 THR A CA 1
ATOM 726 C C . THR A 1 91 ? 7.067 7.430 1.758 1.00 97.50 91 THR A C 1
ATOM 728 O O . THR A 1 91 ? 7.597 7.415 0.649 1.00 97.50 91 THR A O 1
ATOM 731 N N . GLY A 1 92 ? 6.176 6.506 2.129 1.00 97.19 92 GLY A N 1
ATOM 732 C CA . GLY A 1 92 ? 5.753 5.418 1.248 1.00 97.19 92 GLY A CA 1
ATOM 733 C C . GLY A 1 92 ? 5.142 5.919 -0.065 1.00 97.19 92 GLY A C 1
ATOM 734 O O . GLY A 1 92 ? 5.475 5.408 -1.131 1.00 97.19 92 GLY A O 1
ATOM 735 N N . HIS A 1 93 ? 4.335 6.983 -0.013 1.00 96.62 93 HIS A N 1
ATOM 736 C CA . HIS A 1 93 ? 3.768 7.610 -1.210 1.00 96.62 93 HIS A CA 1
ATOM 737 C C . HIS A 1 93 ? 4.831 8.253 -2.103 1.00 96.62 93 HIS A C 1
ATOM 739 O O . HIS A 1 93 ? 4.728 8.149 -3.323 1.00 96.62 93 HIS A O 1
ATOM 745 N N . VAL A 1 94 ? 5.871 8.870 -1.535 1.00 97.81 94 VAL A N 1
ATOM 746 C CA . VAL A 1 94 ? 6.998 9.396 -2.323 1.00 97.81 94 VAL A CA 1
ATOM 747 C C . VAL A 1 94 ? 7.678 8.273 -3.111 1.00 97.81 94 VAL A C 1
ATOM 749 O O . VAL A 1 94 ? 7.951 8.443 -4.301 1.00 97.81 94 VAL A O 1
ATOM 752 N N . PHE A 1 95 ? 7.886 7.104 -2.494 1.00 97.50 95 PHE A N 1
ATOM 753 C CA . PHE A 1 95 ? 8.410 5.933 -3.200 1.00 97.50 95 PHE A CA 1
ATOM 754 C C . PHE A 1 95 ? 7.456 5.438 -4.288 1.00 97.50 95 PHE A C 1
ATOM 756 O O . PHE A 1 95 ? 7.901 5.212 -5.411 1.00 97.50 95 PHE A O 1
ATOM 763 N N . TYR A 1 96 ? 6.153 5.335 -4.013 1.00 95.75 96 TYR A N 1
ATOM 764 C CA . TYR A 1 96 ? 5.175 4.954 -5.035 1.00 95.75 96 TYR A CA 1
ATOM 765 C C . TYR A 1 96 ? 5.192 5.901 -6.234 1.00 95.75 96 TYR A C 1
ATOM 767 O O . TYR A 1 96 ? 5.299 5.440 -7.366 1.00 95.75 96 TYR A O 1
ATOM 775 N N . ILE A 1 97 ? 5.154 7.214 -6.001 1.00 95.31 97 ILE A N 1
ATOM 776 C CA . ILE A 1 97 ? 5.201 8.225 -7.064 1.00 95.31 97 ILE A CA 1
ATOM 777 C C . ILE A 1 97 ? 6.493 8.084 -7.875 1.00 95.31 97 ILE A C 1
ATOM 779 O O . ILE A 1 97 ? 6.442 8.029 -9.102 1.00 95.31 97 ILE A O 1
ATOM 783 N N . SER A 1 98 ? 7.644 7.972 -7.205 1.00 96.19 98 SER A N 1
ATOM 784 C CA . SER A 1 98 ? 8.939 7.784 -7.867 1.00 96.19 98 SER A CA 1
ATOM 785 C C . SER A 1 98 ? 8.976 6.510 -8.718 1.00 96.19 98 SER A C 1
ATOM 787 O O . SER A 1 98 ? 9.417 6.545 -9.869 1.00 96.19 98 SER A O 1
ATOM 789 N N . GLY A 1 99 ? 8.467 5.399 -8.181 1.00 94.62 99 GLY A N 1
ATOM 790 C CA . GLY A 1 99 ? 8.345 4.134 -8.894 1.00 94.62 99 GLY A CA 1
ATOM 791 C C . GLY A 1 99 ? 7.464 4.282 -10.128 1.00 94.62 99 GLY A C 1
ATOM 792 O O . GLY A 1 99 ? 7.918 4.003 -11.237 1.00 94.62 99 GLY A O 1
ATOM 793 N N . PHE A 1 100 ? 6.245 4.799 -9.963 1.00 91.62 100 PHE A N 1
ATOM 794 C CA . PHE A 1 100 ? 5.284 4.986 -11.049 1.00 91.62 100 PHE A CA 1
ATOM 795 C C . PHE A 1 100 ? 5.813 5.883 -12.171 1.00 91.62 100 PHE A C 1
ATOM 797 O O . PHE A 1 100 ? 5.677 5.514 -13.334 1.00 91.62 100 PHE A O 1
ATOM 804 N N . ILE A 1 101 ? 6.492 6.989 -11.851 1.00 92.12 101 ILE A N 1
ATOM 805 C CA . ILE A 1 101 ? 7.124 7.859 -12.859 1.00 92.12 101 ILE A CA 1
ATOM 806 C C . ILE A 1 101 ? 8.180 7.100 -13.677 1.00 92.12 101 ILE A C 1
ATOM 808 O O . ILE A 1 101 ? 8.333 7.358 -14.867 1.00 92.12 101 ILE A O 1
ATOM 812 N N . SER A 1 102 ? 8.904 6.160 -13.062 1.00 89.38 102 SER A N 1
ATOM 813 C CA . SER A 1 102 ? 9.967 5.411 -13.743 1.00 89.38 102 SER A CA 1
ATOM 814 C C . SER A 1 102 ? 9.481 4.263 -14.631 1.00 89.38 102 SER A C 1
ATOM 816 O O . SER A 1 102 ? 10.217 3.843 -15.519 1.00 89.38 102 SER A O 1
ATOM 818 N N . GLY A 1 103 ? 8.286 3.721 -14.369 1.00 77.56 103 GLY A N 1
ATOM 819 C CA . GLY A 1 103 ? 7.851 2.443 -14.944 1.00 77.56 103 GLY A CA 1
ATOM 820 C C . GLY A 1 103 ? 6.491 2.448 -15.636 1.00 77.56 103 GLY A C 1
ATOM 821 O O . GLY A 1 103 ? 6.157 1.457 -16.280 1.00 77.56 103 GLY A O 1
ATOM 822 N N . ILE A 1 104 ? 5.697 3.517 -15.522 1.00 80.06 104 ILE A N 1
ATOM 823 C CA . ILE A 1 104 ? 4.386 3.602 -16.176 1.00 80.06 104 ILE A CA 1
ATOM 824 C C . ILE A 1 104 ? 4.477 4.415 -17.465 1.00 80.06 104 ILE A C 1
ATOM 826 O O . ILE A 1 104 ? 4.905 5.568 -17.473 1.00 80.06 104 ILE A O 1
ATOM 830 N N . VAL A 1 105 ? 3.970 3.828 -18.548 1.00 73.69 105 VAL A N 1
ATOM 831 C CA . VAL A 1 105 ? 3.573 4.566 -19.748 1.00 73.69 105 VAL A CA 1
ATOM 832 C C . VAL A 1 105 ? 2.140 5.047 -19.533 1.00 73.69 105 VAL A C 1
ATOM 834 O O . VAL A 1 105 ? 1.239 4.239 -19.311 1.00 73.69 105 VAL A O 1
ATOM 837 N N . PHE A 1 106 ? 1.923 6.362 -19.560 1.00 72.25 106 PHE A N 1
ATOM 838 C CA . PHE A 1 106 ? 0.581 6.932 -19.464 1.00 72.25 106 PHE A CA 1
ATOM 839 C C . PHE A 1 106 ? -0.200 6.629 -20.744 1.00 72.25 106 PHE A C 1
ATOM 841 O O . PHE A 1 106 ? 0.002 7.287 -21.762 1.00 72.25 106 PHE A O 1
ATOM 848 N N . ASP A 1 107 ? -1.095 5.645 -20.679 1.00 75.12 107 ASP A N 1
ATOM 849 C CA . ASP A 1 107 ? -2.049 5.354 -21.747 1.00 75.12 107 ASP A CA 1
A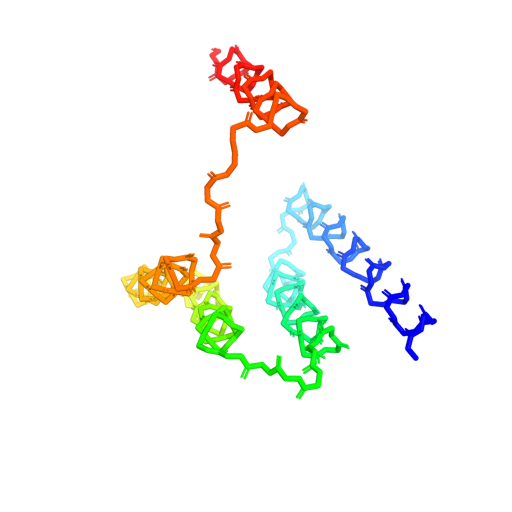TOM 850 C C . ASP A 1 107 ? -3.456 5.833 -21.356 1.00 75.12 107 ASP A C 1
ATOM 852 O O . ASP A 1 107 ? -3.953 5.597 -20.247 1.00 75.12 107 ASP A O 1
ATOM 856 N N . ILE A 1 108 ? -4.121 6.522 -22.279 1.00 75.88 108 ILE A N 1
ATOM 857 C CA . ILE A 1 108 ? -5.495 7.002 -22.119 1.00 75.88 108 ILE A CA 1
ATOM 858 C C . ILE A 1 108 ? -6.426 5.913 -22.658 1.00 75.88 108 ILE A C 1
ATOM 860 O O . ILE A 1 108 ? -7.121 6.066 -23.660 1.00 75.88 108 ILE A O 1
ATOM 864 N N . SER A 1 109 ? -6.432 4.772 -21.971 1.00 81.44 109 SER A N 1
ATOM 865 C CA . SER A 1 109 ? -7.329 3.671 -22.306 1.00 81.44 109 SER A CA 1
ATOM 866 C C . SER A 1 109 ? -8.703 3.897 -21.684 1.00 81.44 109 SER A C 1
ATOM 868 O O . SER A 1 109 ? -8.865 3.897 -20.460 1.00 81.44 109 SER A O 1
ATOM 870 N N . TRP A 1 110 ? -9.722 4.055 -22.528 1.00 86.81 110 TRP A N 1
ATOM 871 C CA . TRP A 1 110 ? -11.101 4.287 -22.083 1.00 86.81 110 TRP A CA 1
ATOM 872 C C . TRP A 1 110 ? -11.633 3.166 -21.177 1.00 86.81 110 TRP A C 1
ATOM 874 O O . TRP A 1 110 ? -12.445 3.418 -20.291 1.00 86.81 110 TRP A O 1
ATOM 884 N N . TYR A 1 111 ? -11.122 1.942 -21.345 1.00 84.56 111 TYR A N 1
ATOM 885 C CA . TYR A 1 111 ? -11.462 0.784 -20.514 1.00 84.56 111 TYR A CA 1
ATOM 886 C C . TYR A 1 111 ? -11.008 0.919 -19.057 1.00 84.56 111 TYR A C 1
ATOM 888 O O . TYR A 1 111 ? -11.593 0.285 -18.186 1.00 84.56 111 TYR A O 1
ATOM 896 N N . VAL A 1 112 ? -9.986 1.734 -18.781 1.00 83.06 112 VAL A N 1
ATOM 897 C CA . VAL A 1 112 ? -9.490 2.002 -17.422 1.00 83.06 112 VAL A CA 1
ATOM 898 C C . VAL A 1 112 ? -10.166 3.243 -16.845 1.00 83.06 112 VAL A C 1
ATOM 900 O O . VAL A 1 112 ? -10.655 3.225 -15.715 1.00 83.06 112 VAL A O 1
ATOM 903 N N . TRP A 1 113 ? -10.249 4.314 -17.637 1.00 85.81 113 TRP A N 1
ATOM 904 C CA . TRP A 1 113 ? -10.791 5.594 -17.181 1.00 85.81 113 TRP A CA 1
ATOM 905 C C . TRP A 1 113 ? -12.303 5.558 -16.944 1.00 85.81 113 TRP A C 1
A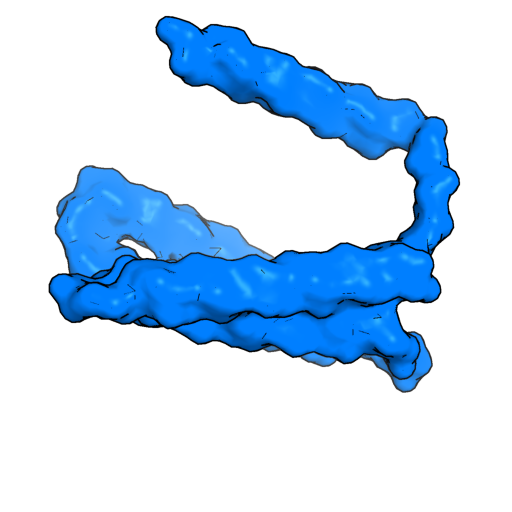TOM 907 O O . TRP A 1 113 ? -12.778 6.168 -15.986 1.00 85.81 113 TRP A O 1
ATOM 917 N N . PHE A 1 114 ? -13.068 4.823 -17.757 1.00 90.75 114 PHE A N 1
ATOM 918 C CA . PHE A 1 114 ? -14.523 4.770 -17.615 1.00 90.75 114 PHE A CA 1
ATOM 919 C C . PHE A 1 114 ? -14.976 4.108 -16.297 1.00 90.75 114 PHE A C 1
ATOM 921 O O . PHE A 1 114 ? -15.740 4.747 -15.571 1.00 90.75 114 PHE A O 1
ATOM 928 N N . PRO A 1 115 ? -14.488 2.909 -15.902 1.00 89.06 115 PRO A N 1
ATOM 929 C CA . PRO A 1 115 ? -14.819 2.329 -14.599 1.00 89.06 115 PRO A CA 1
ATOM 930 C C . PRO A 1 115 ? -14.380 3.203 -13.424 1.00 89.06 115 PRO A C 1
ATOM 932 O O . PRO A 1 115 ? -15.138 3.345 -12.469 1.00 89.06 115 PRO A O 1
ATOM 935 N N . LEU A 1 116 ? -13.190 3.813 -13.498 1.00 85.69 116 LEU A N 1
ATOM 936 C CA . LEU A 1 116 ? -12.670 4.692 -12.446 1.00 85.69 116 LEU A CA 1
ATOM 937 C C . LEU A 1 116 ? -13.568 5.911 -12.224 1.00 85.69 116 LEU A C 1
ATOM 939 O O . LEU A 1 116 ? -13.944 6.197 -11.089 1.00 85.69 116 LEU A O 1
ATOM 943 N N . LEU A 1 117 ? -13.940 6.610 -13.299 1.00 89.00 117 LEU A N 1
ATOM 944 C CA . LEU A 1 117 ? -14.819 7.777 -13.219 1.00 89.00 117 LEU A CA 1
ATOM 945 C C . LEU A 1 117 ? -16.230 7.391 -12.774 1.00 89.00 117 LEU A C 1
ATOM 947 O O . LEU A 1 117 ? -16.834 8.108 -11.979 1.00 89.00 117 LEU A O 1
ATOM 951 N N . PHE A 1 118 ? -16.745 6.253 -13.242 1.00 91.19 118 PHE A N 1
ATOM 952 C CA . PHE A 1 118 ? -18.060 5.759 -12.846 1.00 91.19 118 PHE A CA 1
ATOM 953 C C . PHE A 1 118 ? -18.116 5.414 -11.351 1.00 91.19 118 PHE A C 1
ATOM 955 O O . PHE A 1 118 ? -18.993 5.910 -10.644 1.00 91.19 118 PHE A O 1
ATOM 962 N N . LEU A 1 119 ? -17.155 4.629 -10.848 1.00 86.38 119 LEU A N 1
ATOM 963 C CA . LEU A 1 119 ? -17.052 4.290 -9.424 1.00 86.38 119 LEU A CA 1
ATOM 964 C C . LEU A 1 119 ? -16.815 5.530 -8.560 1.00 86.38 119 LEU A C 1
ATOM 966 O O . LEU A 1 119 ? -17.511 5.717 -7.564 1.00 86.38 119 LEU A O 1
ATOM 970 N N . GLY A 1 120 ? -15.876 6.394 -8.955 1.00 84.50 120 GLY A N 1
ATOM 971 C CA . GLY A 1 120 ? -15.562 7.619 -8.219 1.00 84.50 120 GLY A CA 1
ATOM 972 C C . GLY A 1 120 ? -16.757 8.570 -8.132 1.00 84.50 120 GLY A C 1
ATOM 973 O O . GLY A 1 120 ? -17.058 9.088 -7.058 1.00 84.50 120 GLY A O 1
ATOM 974 N N . SER A 1 121 ? -17.489 8.738 -9.236 1.00 85.38 121 SER A N 1
ATOM 975 C CA . SER A 1 121 ? -18.739 9.502 -9.273 1.00 85.38 121 SER A CA 1
ATOM 976 C C . SER A 1 121 ? -19.793 8.888 -8.347 1.00 85.38 121 SER A C 1
ATOM 978 O O . SER A 1 121 ? -20.353 9.585 -7.502 1.00 85.38 121 SER A O 1
ATOM 980 N N . GLY A 1 122 ? -20.005 7.569 -8.419 1.00 85.06 122 GLY A N 1
ATOM 981 C CA . GLY A 1 122 ? -20.950 6.859 -7.554 1.00 85.06 122 GLY A CA 1
ATOM 982 C C . GLY A 1 122 ? -20.656 7.036 -6.060 1.00 85.06 122 GLY A C 1
ATOM 983 O O . GLY A 1 122 ? -21.572 7.297 -5.282 1.00 85.06 122 GLY A O 1
ATOM 984 N N . MET A 1 123 ? -19.382 6.977 -5.661 1.00 83.44 123 MET A N 1
ATOM 985 C CA . MET A 1 123 ? -18.971 7.242 -4.277 1.00 83.44 123 MET A CA 1
ATOM 986 C C . MET A 1 123 ? -19.236 8.693 -3.859 1.00 83.44 123 MET A C 1
ATOM 988 O O . MET A 1 123 ? -19.725 8.927 -2.757 1.00 83.44 123 MET A O 1
ATOM 992 N N . PHE A 1 124 ? -18.954 9.667 -4.730 1.00 82.94 124 PHE A N 1
ATOM 993 C CA . PHE A 1 124 ? -19.188 11.083 -4.437 1.00 82.94 124 PHE A CA 1
ATOM 994 C C . PHE A 1 124 ? -20.673 11.394 -4.199 1.00 82.94 124 PHE A C 1
ATOM 996 O O . PHE A 1 124 ? -21.004 12.167 -3.303 1.00 82.94 124 PHE A O 1
ATOM 1003 N N . PHE A 1 125 ? -21.573 10.768 -4.962 1.00 82.31 125 PHE A N 1
ATOM 1004 C CA . PHE A 1 125 ? -23.015 10.933 -4.771 1.00 82.31 125 PHE A CA 1
ATOM 1005 C C . PHE A 1 125 ? -23.567 10.147 -3.574 1.00 82.31 125 PHE A C 1
ATOM 1007 O O . PHE A 1 125 ? -24.537 10.600 -2.978 1.00 82.31 125 PHE A O 1
ATOM 1014 N N . GLY A 1 126 ? -22.969 9.008 -3.209 1.00 75.62 126 GLY A N 1
ATOM 1015 C CA . GLY A 1 126 ? -23.407 8.187 -2.071 1.00 75.62 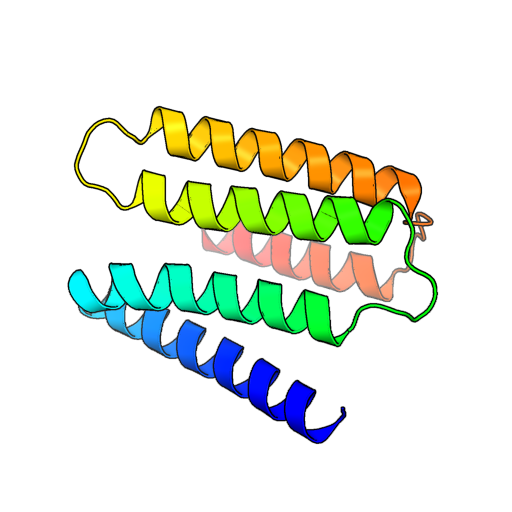126 GLY A CA 1
ATOM 1016 C C . GLY A 1 126 ? -22.904 8.646 -0.695 1.00 75.62 126 GLY A C 1
ATOM 1017 O O . GLY A 1 126 ? -23.440 8.207 0.316 1.00 75.62 126 GLY A O 1
ATOM 1018 N N . LEU A 1 127 ? -21.878 9.503 -0.645 1.00 66.12 127 LEU A N 1
ATOM 1019 C CA . LEU A 1 127 ? -21.342 10.102 0.590 1.00 66.12 127 LEU A CA 1
ATOM 1020 C C . LEU A 1 127 ? -22.024 11.431 0.974 1.00 66.12 127 LEU A C 1
ATOM 1022 O O . LEU A 1 127 ? -21.627 12.058 1.958 1.00 66.12 127 LEU A O 1
ATOM 1026 N N . ARG A 1 128 ? -23.015 11.868 0.191 1.00 54.41 128 ARG A N 1
ATOM 1027 C CA . ARG A 1 128 ? -23.920 12.978 0.510 1.00 54.41 128 ARG A CA 1
ATOM 1028 C C . ARG A 1 128 ? -25.176 12.462 1.196 1.00 54.41 128 ARG A C 1
ATOM 1030 O O . ARG A 1 128 ? -25.641 13.174 2.110 1.00 54.41 128 ARG A O 1
#

pLDDT: mean 89.62, std 7.61, range [54.41, 97.81]

Sequence (128 aa):
MKFEIVLLTTAIFATAALHIHAEYKEEKRLIYFLKPLAMLLIFVMGLNVLPEEFGWYHIALLIGLLFSIGGDVALMWPSDKFLLGLVSFLTGHVFYISGFISGIVFDISWYVWFPLLFLGSGMFFGLR

Secondary structure (DSSP, 8-state):
-HHHHHHHHHHHHHHHHHHHHHHHTT-HHHHHHHHHHHHHHHHHHHHHT--SS--HHHHHHHHHHHHHHHHHHHHHSSSS-HHHHHHHHHHHHHHHHHHHHHH------HHHHHHHHHHHHHHHHHT-